Protein AF-A0A0N8W086-F1 (afdb_monomer)

Secondary structure (DSSP, 8-state):
--HHHHHHHHHHHHHHHHHHHHHHHHHHHHHHHHHHHHHHHHHHHHHTT-EEEEEEEETTTTEEEEEEE-

Structure (mmCIF, N/CA/C/O backbone):
data_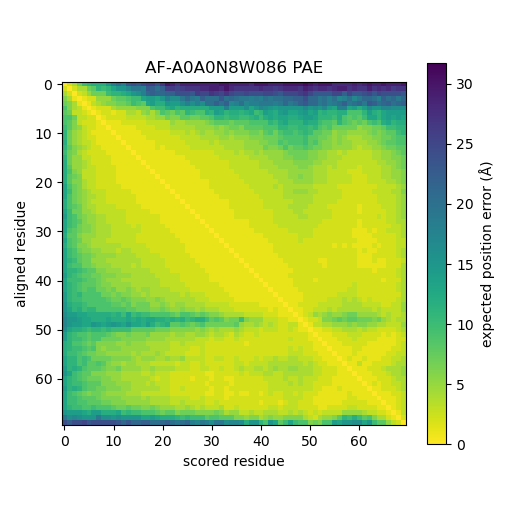AF-A0A0N8W086-F1
#
_entry.id   AF-A0A0N8W086-F1
#
loop_
_atom_site.group_PDB
_atom_site.id
_atom_site.type_symbol
_atom_site.label_atom_id
_atom_site.label_alt_id
_atom_site.label_comp_id
_atom_site.label_asym_id
_atom_site.label_entity_id
_atom_site.label_seq_id
_atom_site.pdbx_PDB_ins_code
_atom_site.Cartn_x
_atom_site.Cartn_y
_atom_site.Cartn_z
_atom_site.occupancy
_atom_site.B_iso_or_equiv
_atom_site.auth_seq_id
_atom_site.auth_comp_id
_atom_site.auth_asym_id
_atom_site.auth_atom_id
_atom_site.pdbx_PDB_model_num
ATOM 1 N N . MET A 1 1 ? 25.031 2.385 -39.351 1.00 55.00 1 MET A N 1
ATOM 2 C CA . MET A 1 1 ? 24.210 3.328 -38.551 1.00 55.00 1 MET A CA 1
ATOM 3 C C . MET A 1 1 ? 23.124 2.639 -37.700 1.00 55.00 1 MET A C 1
ATOM 5 O O . MET A 1 1 ? 22.316 3.337 -37.107 1.00 55.00 1 MET A O 1
ATOM 9 N N . THR A 1 2 ? 23.120 1.303 -37.566 1.00 62.41 2 THR A N 1
ATOM 10 C CA . THR A 1 2 ? 21.991 0.537 -36.983 1.00 62.41 2 THR A CA 1
ATOM 11 C C . THR A 1 2 ? 22.204 0.104 -35.520 1.00 62.41 2 THR A C 1
ATOM 13 O O . THR A 1 2 ? 21.262 0.094 -34.738 1.00 62.41 2 THR A O 1
ATOM 16 N N . ASP A 1 3 ? 23.450 -0.163 -35.113 1.00 63.31 3 ASP A N 1
ATOM 17 C CA . ASP A 1 3 ? 23.803 -0.695 -33.781 1.00 63.31 3 ASP A CA 1
ATOM 18 C C . ASP A 1 3 ? 23.491 0.288 -32.625 1.00 63.31 3 ASP A C 1
ATOM 20 O O . ASP A 1 3 ? 22.867 -0.082 -31.629 1.00 63.31 3 ASP A O 1
ATOM 24 N N . LYS A 1 4 ? 23.830 1.577 -32.786 1.00 67.38 4 LYS A N 1
ATOM 25 C CA . LYS A 1 4 ? 23.621 2.609 -31.750 1.00 67.38 4 LYS A CA 1
ATOM 26 C C . LYS A 1 4 ? 22.139 2.810 -31.405 1.00 67.38 4 LYS A C 1
ATOM 28 O O . LYS A 1 4 ? 21.799 2.975 -30.236 1.00 67.38 4 LYS A O 1
ATOM 33 N N . ASN A 1 5 ? 21.266 2.761 -32.411 1.00 75.69 5 ASN A N 1
ATOM 34 C CA . ASN A 1 5 ? 19.823 2.943 -32.231 1.00 75.69 5 ASN A CA 1
ATOM 35 C C . ASN A 1 5 ? 19.190 1.724 -31.546 1.00 75.69 5 ASN A C 1
ATOM 37 O O . ASN A 1 5 ? 18.298 1.874 -30.716 1.00 75.69 5 ASN A O 1
ATOM 41 N N . GLN A 1 6 ? 19.704 0.527 -31.834 1.00 81.25 6 GLN A N 1
ATOM 42 C CA . GLN A 1 6 ? 19.252 -0.713 -31.214 1.00 81.25 6 GLN A CA 1
ATOM 43 C C . GLN A 1 6 ? 19.681 -0.813 -29.739 1.00 81.25 6 GLN A C 1
ATOM 45 O O . GLN A 1 6 ? 18.873 -1.174 -28.888 1.00 81.25 6 GLN A O 1
ATOM 50 N N . LYS A 1 7 ? 20.912 -0.403 -29.401 1.00 83.69 7 LYS A N 1
ATOM 51 C CA . LYS A 1 7 ? 21.364 -0.286 -28.001 1.00 83.69 7 LYS A CA 1
ATOM 52 C C . LYS A 1 7 ? 20.548 0.738 -27.213 1.00 83.69 7 LYS A C 1
ATOM 54 O O . LYS A 1 7 ? 20.156 0.458 -26.084 1.00 83.69 7 LYS A O 1
ATOM 59 N N . GLY A 1 8 ? 20.253 1.891 -27.819 1.00 87.44 8 GLY A N 1
ATOM 60 C CA . GLY A 1 8 ? 19.375 2.901 -27.225 1.00 87.44 8 GLY A CA 1
ATOM 61 C C . GLY A 1 8 ? 17.989 2.342 -26.901 1.00 87.44 8 GLY A C 1
ATOM 62 O O . GLY A 1 8 ? 17.515 2.503 -25.781 1.00 87.44 8 GLY A O 1
ATOM 63 N N . LEU A 1 9 ? 17.391 1.599 -27.838 1.00 91.94 9 LEU A N 1
ATOM 64 C CA . LEU A 1 9 ? 16.089 0.961 -27.647 1.00 91.94 9 LEU A CA 1
ATOM 65 C C . LEU A 1 9 ? 16.074 -0.024 -26.465 1.00 91.94 9 LEU A C 1
ATOM 67 O O . LEU A 1 9 ? 15.147 0.018 -25.660 1.00 91.94 9 LEU A O 1
ATOM 71 N N . TYR A 1 10 ? 17.097 -0.874 -26.319 1.00 94.38 10 TYR A N 1
ATOM 72 C CA . TYR A 1 10 ? 17.173 -1.812 -25.190 1.00 94.38 10 TYR A CA 1
ATOM 73 C C . TYR A 1 10 ? 17.342 -1.110 -23.842 1.00 94.38 10 TYR A C 1
ATOM 75 O O . TYR A 1 10 ? 16.721 -1.522 -22.864 1.00 94.38 10 TYR A O 1
ATOM 83 N N . ILE A 1 11 ? 18.143 -0.043 -23.782 1.00 94.56 11 ILE A N 1
ATOM 84 C CA . ILE A 1 11 ? 18.307 0.749 -22.556 1.00 94.56 11 ILE A CA 1
ATOM 85 C C . ILE A 1 11 ? 16.971 1.383 -22.171 1.00 94.56 11 ILE A C 1
ATOM 87 O O . ILE A 1 11 ? 16.539 1.248 -21.028 1.00 94.56 11 ILE A O 1
ATOM 91 N N . THR A 1 12 ? 16.280 2.019 -23.121 1.00 95.88 12 THR A N 1
ATOM 92 C CA . THR A 1 12 ? 14.963 2.612 -22.867 1.00 95.88 12 THR A CA 1
ATOM 93 C C . THR A 1 12 ? 13.957 1.560 -22.405 1.00 95.88 12 THR A C 1
ATOM 95 O O . THR A 1 12 ? 13.271 1.780 -21.410 1.00 95.88 12 THR A O 1
ATOM 98 N N . ALA A 1 13 ? 13.903 0.396 -23.058 1.00 96.38 13 ALA A N 1
ATOM 99 C CA . ALA A 1 13 ? 13.028 -0.697 -22.644 1.00 96.38 13 ALA A CA 1
ATOM 100 C C . ALA A 1 13 ? 13.350 -1.186 -21.220 1.00 96.38 13 ALA A C 1
ATOM 102 O O . ALA A 1 13 ? 12.439 -1.371 -20.415 1.00 96.38 13 ALA A O 1
ATOM 103 N N . GLY A 1 14 ? 14.634 -1.331 -20.880 1.00 97.81 14 GLY A N 1
ATOM 104 C CA . GLY A 1 14 ? 15.070 -1.729 -19.541 1.00 97.81 14 GLY A CA 1
ATOM 105 C C . GLY A 1 14 ? 14.665 -0.725 -18.461 1.00 97.81 14 GLY A C 1
ATOM 106 O O . GLY A 1 14 ? 14.162 -1.121 -17.412 1.00 97.81 14 GLY A O 1
ATOM 107 N N . VAL A 1 15 ? 14.811 0.575 -18.734 1.00 97.88 15 VAL A N 1
ATOM 108 C CA . VAL A 1 15 ? 14.373 1.641 -17.819 1.00 97.88 15 VAL A CA 1
ATOM 109 C C . VAL A 1 15 ? 12.861 1.591 -17.608 1.00 97.88 15 VAL A C 1
ATOM 111 O O . VAL A 1 15 ? 12.409 1.664 -16.470 1.00 97.88 15 VAL A O 1
ATOM 114 N N . VAL A 1 16 ? 12.074 1.415 -18.673 1.00 98.12 16 VAL A N 1
ATOM 115 C CA . VAL A 1 16 ? 10.608 1.322 -18.569 1.00 98.12 16 VAL A CA 1
ATOM 116 C C . VAL A 1 16 ? 10.192 0.129 -17.710 1.00 98.12 16 VAL A C 1
ATOM 118 O O . VAL A 1 16 ? 9.368 0.284 -16.810 1.00 98.12 16 VAL A O 1
ATOM 121 N N . VAL A 1 17 ? 10.792 -1.044 -17.931 1.00 98.25 17 VAL A N 1
ATOM 122 C CA . VAL A 1 17 ? 10.519 -2.238 -17.118 1.00 98.25 17 VAL A CA 1
ATOM 123 C C . VAL A 1 17 ? 10.881 -1.995 -15.654 1.00 98.25 17 VAL A C 1
ATOM 125 O O . VAL A 1 17 ? 10.087 -2.310 -14.771 1.00 98.25 17 VAL A O 1
ATOM 128 N N . LEU A 1 18 ? 12.041 -1.393 -15.384 1.00 98.31 18 LEU A N 1
ATOM 129 C CA . LEU A 1 18 ? 12.467 -1.093 -14.020 1.00 98.31 18 LEU A CA 1
ATOM 130 C C . LEU A 1 18 ? 11.502 -0.131 -13.318 1.00 98.31 18 LEU A C 1
ATOM 132 O O . LEU A 1 18 ? 11.139 -0.371 -12.170 1.00 98.31 18 LEU A O 1
ATOM 136 N N . VAL A 1 19 ? 11.055 0.924 -14.003 1.00 98.38 19 VAL A N 1
ATOM 137 C CA . VAL A 1 19 ? 10.079 1.876 -13.454 1.00 98.38 19 VAL A CA 1
ATOM 138 C C . VAL A 1 19 ? 8.779 1.163 -13.099 1.00 98.38 19 VAL A C 1
ATOM 140 O O . VAL A 1 19 ? 8.289 1.335 -11.988 1.00 98.38 19 VAL A O 1
ATOM 143 N N . ILE A 1 20 ? 8.260 0.313 -13.989 1.00 98.38 20 ILE A N 1
ATOM 144 C CA . ILE A 1 20 ? 7.041 -0.462 -13.724 1.00 98.38 20 ILE A CA 1
ATOM 145 C C . ILE A 1 20 ? 7.228 -1.350 -12.490 1.00 98.38 20 ILE A C 1
ATOM 147 O O . ILE A 1 20 ? 6.397 -1.315 -11.586 1.00 98.38 20 ILE A O 1
ATOM 151 N N . LEU A 1 21 ? 8.336 -2.094 -12.413 1.00 98.56 21 LEU A N 1
ATOM 152 C CA . LEU A 1 21 ? 8.623 -2.976 -11.279 1.00 98.56 21 LEU A CA 1
ATOM 153 C C . LEU A 1 21 ? 8.709 -2.206 -9.957 1.00 98.56 21 LEU A C 1
ATOM 155 O O . LEU A 1 21 ? 8.109 -2.622 -8.966 1.00 98.56 21 LEU A O 1
ATOM 159 N N . VAL A 1 22 ? 9.412 -1.072 -9.944 1.00 98.56 22 VAL A N 1
ATOM 160 C CA . VAL A 1 22 ? 9.539 -0.221 -8.755 1.00 98.56 22 VAL A CA 1
ATOM 161 C C . VAL A 1 22 ? 8.181 0.349 -8.356 1.00 98.56 22 VAL A C 1
ATOM 163 O O . VAL A 1 22 ? 7.815 0.275 -7.186 1.00 98.56 22 VAL A O 1
ATOM 166 N N . SER A 1 23 ? 7.396 0.864 -9.303 1.00 97.94 23 SER A N 1
ATOM 167 C CA . SER A 1 23 ? 6.055 1.383 -9.024 1.00 97.94 23 SER A CA 1
ATOM 168 C C . SER A 1 23 ? 5.131 0.306 -8.458 1.00 97.94 23 SER A C 1
ATOM 170 O O . SER A 1 23 ? 4.470 0.546 -7.449 1.00 97.94 23 SER A O 1
ATOM 172 N N . THR A 1 24 ? 5.114 -0.895 -9.045 1.00 97.94 24 THR A N 1
ATOM 173 C CA . THR A 1 24 ? 4.326 -2.022 -8.528 1.00 97.94 24 THR A CA 1
ATOM 174 C C . THR A 1 24 ? 4.770 -2.413 -7.122 1.00 97.94 24 THR A C 1
ATOM 176 O O . THR A 1 24 ? 3.923 -2.624 -6.255 1.00 97.94 24 THR A O 1
ATOM 179 N N . PHE A 1 25 ? 6.079 -2.466 -6.867 1.00 98.19 25 PHE A N 1
ATOM 180 C CA . PHE A 1 25 ? 6.611 -2.780 -5.543 1.00 98.19 25 PHE A CA 1
ATOM 181 C C . PHE A 1 25 ? 6.216 -1.732 -4.495 1.00 98.19 25 PHE A C 1
ATOM 183 O O . PHE A 1 25 ? 5.781 -2.093 -3.401 1.00 98.19 25 PHE A O 1
ATOM 190 N N . LEU A 1 26 ? 6.315 -0.442 -4.826 1.00 97.88 26 LEU A N 1
ATOM 191 C CA . LEU A 1 26 ? 5.930 0.651 -3.930 1.00 97.88 26 LEU A CA 1
ATOM 192 C C . LEU A 1 26 ? 4.437 0.614 -3.597 1.00 97.88 26 LEU A C 1
ATOM 194 O O . LEU A 1 26 ? 4.068 0.675 -2.426 1.00 97.88 26 LEU A O 1
ATOM 198 N N . VAL A 1 27 ? 3.583 0.455 -4.610 1.00 97.88 27 VAL A N 1
ATOM 199 C CA . VAL A 1 27 ? 2.129 0.350 -4.431 1.00 97.88 27 VAL A CA 1
ATOM 200 C C . VAL A 1 27 ? 1.765 -0.876 -3.594 1.00 97.88 27 VAL A C 1
ATOM 202 O O . VAL A 1 27 ? 0.993 -0.767 -2.642 1.00 97.88 27 VAL A O 1
ATOM 205 N N . GLY A 1 28 ? 2.359 -2.032 -3.903 1.00 97.81 28 GLY A N 1
ATOM 206 C CA . GLY A 1 28 ? 2.147 -3.264 -3.146 1.00 97.81 28 GLY A CA 1
ATOM 207 C C . GLY A 1 28 ? 2.581 -3.129 -1.687 1.00 97.81 28 GLY A C 1
ATOM 208 O O . GLY A 1 28 ? 1.856 -3.557 -0.789 1.00 97.81 28 GLY A O 1
ATOM 209 N N . SER A 1 29 ? 3.718 -2.472 -1.446 1.00 98.06 29 SER A N 1
ATOM 210 C CA . SER A 1 29 ? 4.224 -2.193 -0.099 1.00 98.06 29 SER A CA 1
ATOM 211 C C . SER A 1 29 ? 3.268 -1.286 0.670 1.00 98.06 29 SER A C 1
ATOM 213 O O . SER A 1 29 ? 2.903 -1.605 1.798 1.00 98.06 29 SER A O 1
ATOM 215 N N . GLN A 1 30 ? 2.803 -0.197 0.052 1.00 97.75 30 GLN A N 1
ATOM 216 C CA . GLN A 1 30 ? 1.847 0.717 0.675 1.00 97.75 30 GLN A CA 1
ATOM 217 C C . GLN A 1 30 ? 0.544 -0.002 1.043 1.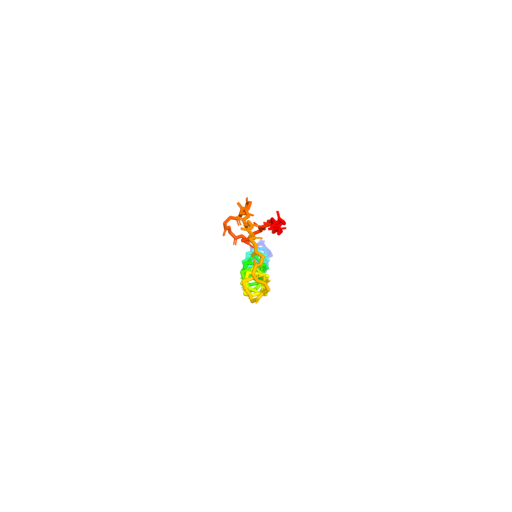00 97.75 30 GLN A C 1
ATOM 219 O O . GLN A 1 30 ? 0.097 0.095 2.181 1.00 97.75 30 GLN A O 1
ATOM 224 N N . ASN A 1 31 ? -0.009 -0.804 0.130 1.00 97.81 31 ASN A N 1
ATOM 225 C CA . ASN A 1 31 ? -1.184 -1.628 0.412 1.00 97.81 31 ASN A CA 1
ATOM 226 C C . ASN A 1 31 ? -0.950 -2.613 1.566 1.00 97.81 31 ASN A C 1
ATOM 228 O O . ASN A 1 31 ? -1.807 -2.752 2.437 1.00 97.81 31 ASN A O 1
ATOM 232 N N . TYR A 1 32 ? 0.198 -3.291 1.590 1.00 98.12 32 TYR A N 1
ATOM 233 C CA . TYR A 1 32 ? 0.526 -4.253 2.640 1.00 98.12 32 TYR A CA 1
ATOM 234 C C . TYR A 1 32 ? 0.643 -3.593 4.021 1.00 98.12 32 TYR A C 1
ATOM 236 O O . TYR A 1 32 ? 0.060 -4.087 4.988 1.00 98.12 32 TYR A O 1
ATOM 244 N N . PHE A 1 33 ? 1.359 -2.472 4.121 1.00 98.19 33 PHE A N 1
ATOM 245 C CA . PHE A 1 33 ? 1.528 -1.760 5.388 1.00 98.19 33 PHE A CA 1
ATOM 246 C C . PHE A 1 33 ? 0.229 -1.104 5.858 1.00 98.19 33 PHE A C 1
ATOM 248 O O . PHE A 1 33 ? -0.141 -1.296 7.013 1.00 98.19 33 PHE A O 1
ATOM 255 N N . ASN A 1 34 ? -0.518 -0.446 4.968 1.00 98.06 34 ASN A N 1
ATOM 256 C CA . ASN A 1 34 ? -1.790 0.185 5.325 1.00 98.06 34 ASN A CA 1
ATOM 257 C C . ASN A 1 34 ? -2.807 -0.839 5.855 1.00 98.06 34 ASN A C 1
ATOM 259 O O . ASN A 1 34 ? -3.470 -0.594 6.857 1.00 98.06 34 ASN A O 1
ATOM 263 N N . ARG A 1 35 ? -2.900 -2.029 5.240 1.00 97.50 35 ARG A N 1
ATOM 264 C CA . ARG A 1 35 ? -3.773 -3.114 5.729 1.00 97.50 35 ARG A CA 1
ATO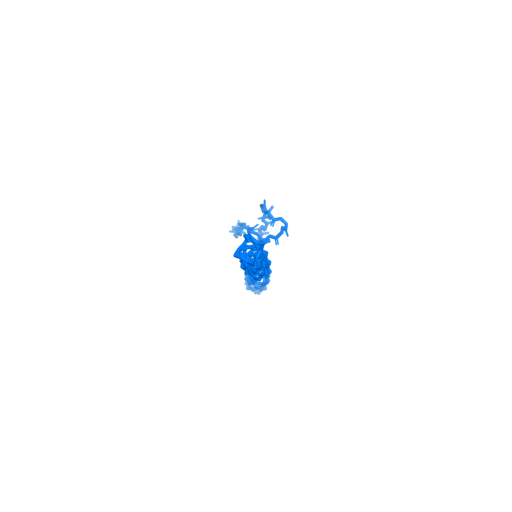M 265 C C . ARG A 1 35 ? -3.380 -3.607 7.119 1.00 97.50 35 ARG A C 1
ATOM 267 O O . ARG A 1 35 ? -4.255 -3.880 7.938 1.00 97.50 35 ARG A O 1
ATOM 274 N N . GLN A 1 36 ? -2.082 -3.753 7.376 1.00 98.12 36 GLN A N 1
ATOM 275 C CA . GLN A 1 36 ? -1.602 -4.164 8.695 1.00 98.12 36 GLN A CA 1
ATOM 276 C C . GLN A 1 36 ? -1.877 -3.105 9.759 1.00 98.12 36 GLN A C 1
ATOM 278 O O . GLN A 1 36 ? -2.276 -3.453 10.866 1.00 98.12 36 GLN A O 1
ATOM 283 N N . GLU A 1 37 ? -1.697 -1.832 9.422 1.00 97.75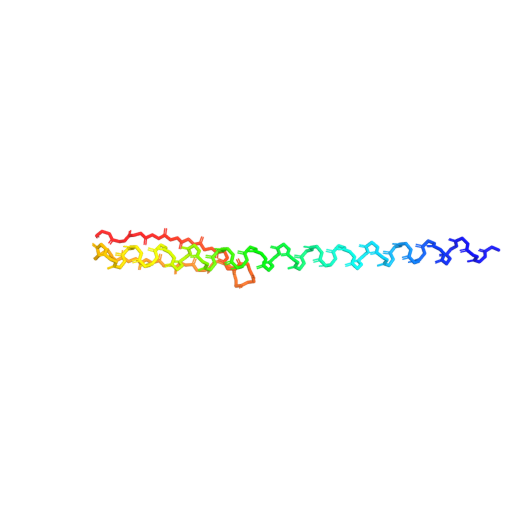 37 GLU A N 1
ATOM 284 C CA . GLU A 1 37 ?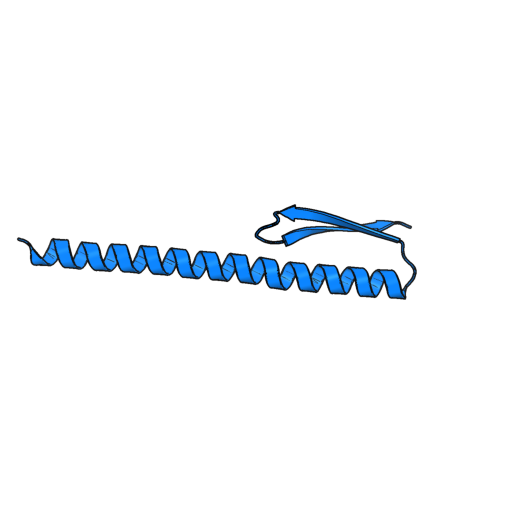 -1.958 -0.728 10.339 1.00 97.75 37 GLU A CA 1
ATOM 285 C C . GLU A 1 37 ? -3.448 -0.627 10.683 1.00 97.75 37 GLU A C 1
ATOM 287 O O . GLU A 1 37 ? -3.793 -0.639 11.860 1.00 97.75 37 GLU A O 1
ATOM 292 N N . VAL A 1 38 ? -4.343 -0.667 9.684 1.00 97.31 38 VAL A N 1
ATOM 293 C CA . VAL A 1 38 ? -5.801 -0.722 9.909 1.00 97.31 38 VAL A CA 1
ATOM 294 C C . VAL A 1 38 ? -6.169 -1.872 10.837 1.00 97.31 38 VAL A C 1
ATOM 296 O O . VAL A 1 38 ? -6.917 -1.678 11.793 1.00 97.31 38 VAL A O 1
ATOM 299 N N . LYS A 1 39 ? -5.629 -3.069 10.583 1.00 96.94 39 LYS A N 1
ATOM 300 C CA . LYS A 1 39 ? -5.886 -4.235 11.430 1.00 96.94 39 LYS A CA 1
ATOM 301 C C . LYS A 1 39 ? -5.450 -3.983 12.874 1.00 96.94 39 LYS A C 1
ATOM 303 O O . LYS A 1 39 ? -6.207 -4.275 13.788 1.00 96.94 39 LYS A O 1
ATOM 308 N N . MET A 1 40 ? -4.262 -3.417 13.074 1.00 97.31 40 MET A N 1
ATOM 309 C CA . MET A 1 40 ? -3.746 -3.096 14.403 1.00 97.31 40 MET A CA 1
ATOM 310 C C . MET A 1 40 ? -4.637 -2.086 15.136 1.00 97.31 40 MET A C 1
ATOM 312 O O . MET A 1 40 ? -4.948 -2.290 16.306 1.00 97.31 40 MET A O 1
ATOM 316 N N . LEU A 1 41 ? -5.079 -1.032 14.445 1.00 96.31 41 LEU A N 1
ATOM 317 C CA . LEU A 1 41 ? -5.955 -0.002 15.008 1.00 96.31 41 LEU A CA 1
ATOM 318 C C . LEU A 1 41 ? -7.325 -0.568 15.399 1.00 96.31 41 LEU A C 1
ATOM 320 O O . LEU A 1 41 ? -7.826 -0.277 16.483 1.00 96.31 41 LEU A O 1
ATOM 324 N N . VAL A 1 42 ? -7.906 -1.412 14.544 1.00 95.25 42 VAL A N 1
ATOM 325 C CA . VAL A 1 42 ? -9.173 -2.105 14.812 1.00 95.25 42 VAL A CA 1
ATOM 326 C C . VAL A 1 42 ? -9.038 -3.075 15.983 1.00 95.25 42 VAL A C 1
ATOM 328 O O . VAL A 1 42 ? -9.892 -3.075 16.871 1.00 95.25 42 VAL A O 1
ATOM 331 N N . ASP A 1 43 ? -7.976 -3.881 16.007 1.00 95.81 43 ASP A N 1
ATOM 332 C CA . ASP A 1 43 ? -7.720 -4.842 17.081 1.00 95.81 43 ASP A CA 1
ATOM 333 C C . ASP A 1 43 ? -7.561 -4.115 18.426 1.00 95.81 43 ASP A C 1
ATOM 335 O O . ASP A 1 43 ? -8.104 -4.559 19.437 1.00 95.81 43 ASP A O 1
ATOM 339 N N . GLU A 1 44 ? -6.859 -2.982 18.446 1.00 94.75 44 GLU A N 1
ATOM 340 C CA . GLU A 1 44 ? -6.653 -2.190 19.658 1.00 94.75 44 GLU A CA 1
ATOM 341 C C . GLU A 1 44 ? -7.940 -1.488 20.117 1.00 94.75 44 GLU A C 1
ATOM 343 O O . GLU A 1 44 ? -8.333 -1.634 21.273 1.00 94.75 44 GLU A O 1
ATOM 348 N N . ALA A 1 45 ? -8.661 -0.805 19.222 1.00 92.81 45 ALA A N 1
ATOM 349 C CA . ALA A 1 45 ? -9.938 -0.170 19.562 1.00 92.81 45 ALA A CA 1
ATOM 350 C C . ALA A 1 45 ? -10.962 -1.186 20.091 1.00 92.81 45 ALA A C 1
ATOM 352 O O . ALA A 1 45 ? -11.636 -0.930 21.089 1.00 92.81 45 ALA A O 1
ATOM 353 N N . SER A 1 46 ? -11.012 -2.375 19.484 1.00 90.62 46 SER A N 1
ATOM 354 C CA . SER A 1 46 ? -11.903 -3.456 19.913 1.00 90.62 46 SER A CA 1
ATOM 355 C C . SER A 1 46 ? -11.532 -4.005 21.295 1.00 90.62 46 SER A C 1
ATOM 357 O O . SER A 1 46 ? -12.426 -4.309 22.082 1.00 90.62 46 SER A O 1
ATOM 359 N N . LYS A 1 47 ? -10.236 -4.100 21.633 1.00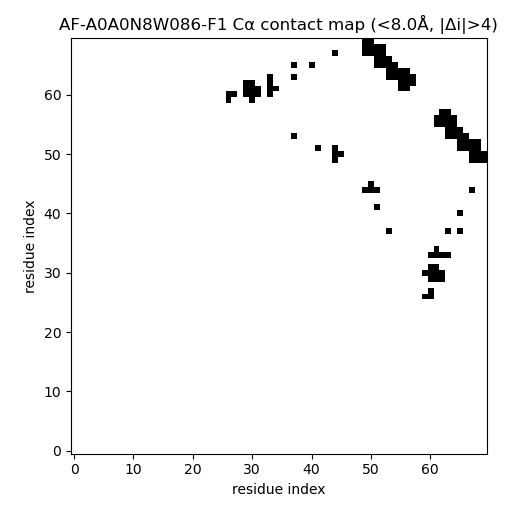 93.88 47 LYS A N 1
ATOM 360 C CA . LYS A 1 47 ? -9.785 -4.513 22.978 1.00 93.88 47 LYS A CA 1
ATOM 361 C C . LYS A 1 47 ? -10.202 -3.531 24.068 1.00 93.88 47 LYS A C 1
ATOM 363 O O . LYS A 1 47 ? -10.534 -3.967 25.166 1.00 93.88 47 LYS A O 1
ATOM 368 N N . HIS A 1 48 ? -10.193 -2.234 23.770 1.00 90.56 48 HIS A N 1
ATOM 369 C CA . HIS A 1 48 ? -10.587 -1.181 24.715 1.00 90.56 48 HIS A CA 1
ATOM 370 C C . HIS A 1 48 ? -12.091 -0.875 24.692 1.00 90.56 48 HIS A C 1
ATOM 372 O O . HIS A 1 48 ? -12.555 -0.011 25.430 1.00 90.56 48 HIS A O 1
ATOM 378 N N . GLY A 1 49 ? -12.871 -1.592 23.874 1.00 89.69 49 GLY A N 1
ATOM 379 C CA . GLY A 1 49 ? -14.320 -1.412 23.765 1.00 89.69 49 GLY A CA 1
ATOM 380 C C . GLY A 1 49 ? -14.740 -0.114 23.069 1.00 89.69 49 GLY A C 1
ATOM 381 O O . GLY A 1 49 ? -15.896 0.288 23.186 1.00 89.69 49 GLY A O 1
ATOM 382 N N . HIS A 1 50 ? -13.826 0.543 22.351 1.00 91.06 50 HIS A N 1
ATOM 383 C CA . HIS A 1 50 ? -14.133 1.743 21.583 1.00 91.06 50 HIS A CA 1
ATOM 384 C C . HIS A 1 50 ? -14.821 1.376 20.272 1.00 91.06 50 HIS A C 1
ATOM 386 O O . HIS A 1 50 ? -14.386 0.476 19.548 1.00 91.06 50 HIS A O 1
ATOM 392 N N . SER A 1 51 ? -15.874 2.118 19.937 1.00 92.38 51 SER A N 1
ATOM 393 C CA . SER A 1 51 ? -16.426 2.075 18.586 1.00 92.38 51 SER A CA 1
ATOM 394 C C . SER A 1 51 ? -15.437 2.730 17.621 1.00 92.38 51 SER A C 1
ATOM 396 O O . SER A 1 51 ? -14.680 3.628 17.996 1.00 92.38 51 SER A O 1
ATOM 398 N N . TRP A 1 52 ? -15.403 2.273 16.374 1.00 94.25 52 TRP A N 1
ATOM 399 C CA . TRP A 1 52 ? -14.445 2.760 15.384 1.00 94.25 52 TRP A CA 1
ATOM 400 C C . TRP A 1 52 ? -15.049 2.791 13.983 1.00 94.25 52 TRP A C 1
ATOM 402 O O . TRP A 1 52 ? -15.989 2.062 13.670 1.00 94.25 52 TRP A O 1
ATOM 412 N N . GLU A 1 53 ? -14.471 3.632 13.132 1.00 95.94 53 GLU A N 1
ATOM 413 C CA . GLU A 1 53 ? -14.792 3.739 11.714 1.00 95.94 53 GLU A CA 1
ATOM 414 C C . GLU A 1 53 ? -13.500 3.744 10.888 1.00 95.94 53 GLU A C 1
ATOM 416 O O . GLU A 1 53 ? -12.545 4.465 11.192 1.00 95.94 53 GLU A O 1
ATOM 421 N N . VAL A 1 54 ? -13.485 2.939 9.823 1.00 96.38 54 VAL A N 1
ATOM 422 C CA . VAL A 1 54 ? -12.428 2.922 8.806 1.00 96.38 54 VAL A CA 1
ATOM 423 C C . VAL A 1 54 ? -13.043 3.328 7.475 1.00 96.38 54 VAL A C 1
ATOM 425 O O . VAL A 1 54 ? -13.965 2.674 6.990 1.00 96.38 54 VAL A O 1
ATOM 428 N N . THR A 1 55 ? -12.492 4.361 6.846 1.00 97.00 55 THR A N 1
ATOM 429 C CA . THR A 1 55 ? -12.859 4.760 5.483 1.00 97.00 55 THR A CA 1
ATOM 430 C C . THR A 1 55 ? -11.684 4.503 4.553 1.00 97.00 55 THR A C 1
ATOM 432 O O . THR A 1 55 ? -10.618 5.086 4.747 1.00 97.00 55 THR A O 1
ATOM 435 N N . ILE A 1 56 ? -11.869 3.652 3.541 1.00 96.56 56 ILE A N 1
ATOM 436 C CA . ILE A 1 56 ? -10.867 3.413 2.494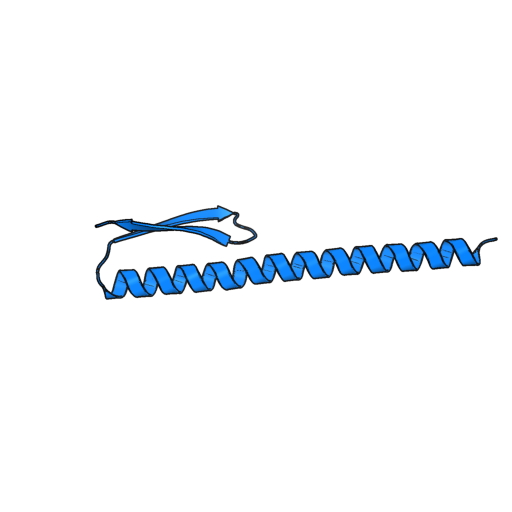 1.00 96.56 56 ILE A CA 1
ATOM 437 C C . ILE A 1 56 ? -11.064 4.441 1.377 1.00 96.56 56 ILE A C 1
ATOM 439 O O . ILE A 1 56 ? -12.138 4.535 0.788 1.00 96.56 56 ILE A O 1
ATOM 443 N N . HIS A 1 57 ? -10.017 5.210 1.081 1.00 97.06 57 HIS A N 1
ATOM 444 C CA . HIS A 1 57 ? -10.010 6.236 0.030 1.00 97.06 57 HIS A CA 1
ATOM 445 C C . HIS A 1 57 ? -9.425 5.725 -1.287 1.00 97.06 57 HIS A C 1
ATOM 447 O O . HIS A 1 57 ? -9.684 6.289 -2.348 1.00 97.06 57 HIS A O 1
ATOM 453 N N . ASN A 1 58 ? -8.600 4.676 -1.232 1.00 95.25 58 ASN A N 1
ATOM 454 C CA . ASN A 1 58 ? -7.971 4.087 -2.408 1.00 95.25 58 ASN A CA 1
ATOM 455 C C . ASN A 1 58 ? -7.800 2.579 -2.230 1.00 95.25 58 ASN A C 1
ATOM 457 O O . ASN A 1 58 ? -7.039 2.145 -1.371 1.00 95.25 58 ASN A O 1
ATOM 461 N N . GLU A 1 59 ? -8.446 1.786 -3.080 1.00 93.56 59 GLU A N 1
ATOM 462 C CA . GLU A 1 59 ? -8.399 0.320 -3.002 1.00 93.56 59 GLU A CA 1
ATOM 463 C C . GLU A 1 59 ? -7.044 -0.280 -3.397 1.00 93.56 59 GLU A C 1
ATOM 465 O O . GLU A 1 59 ? -6.660 -1.333 -2.891 1.00 93.56 59 GLU A O 1
ATOM 470 N N . LEU A 1 60 ? -6.299 0.391 -4.280 1.00 94.94 60 LEU A N 1
ATOM 471 C CA . LEU A 1 60 ? -5.026 -0.106 -4.795 1.00 94.94 60 LEU A CA 1
ATOM 472 C C . LEU A 1 60 ? -3.915 -0.008 -3.746 1.00 94.94 60 LEU A C 1
ATOM 474 O O . LEU A 1 60 ? -3.119 -0.931 -3.609 1.00 94.94 60 LEU A O 1
ATOM 478 N N . THR A 1 61 ? -3.850 1.110 -3.024 1.00 96.06 61 THR A N 1
ATOM 479 C CA . THR A 1 61 ? -2.862 1.341 -1.956 1.00 96.06 61 THR A CA 1
ATOM 480 C C . THR A 1 61 ? -3.432 1.093 -0.566 1.00 96.06 61 THR A C 1
ATOM 482 O O . THR A 1 61 ? -2.716 1.227 0.422 1.00 96.06 61 THR A O 1
ATOM 485 N N . HIS A 1 62 ? -4.722 0.773 -0.468 1.00 97.06 62 HIS A N 1
ATOM 486 C CA . HIS A 1 62 ? -5.474 0.692 0.782 1.00 97.06 62 HIS A CA 1
ATOM 487 C C . HIS A 1 62 ? -5.343 1.944 1.663 1.00 97.06 62 HIS A C 1
ATOM 489 O O . HIS A 1 62 ? -5.329 1.855 2.887 1.00 97.06 62 HIS A O 1
ATOM 495 N N . SER A 1 63 ? -5.178 3.119 1.044 1.00 96.62 63 SER A N 1
ATOM 496 C CA . SER A 1 63 ? -5.124 4.387 1.777 1.00 96.62 63 SER A CA 1
ATOM 497 C C . SER A 1 63 ? -6.430 4.593 2.533 1.00 96.62 63 SER A C 1
ATOM 499 O O . SER A 1 63 ? -7.505 4.366 1.973 1.00 96.62 63 SER A O 1
ATOM 501 N N . TYR A 1 64 ? -6.335 5.013 3.792 1.00 97.69 64 TYR A N 1
ATOM 502 C CA . TYR A 1 64 ? -7.472 5.023 4.697 1.00 97.69 64 TYR A CA 1
ATOM 503 C C . TYR A 1 64 ? -7.456 6.215 5.657 1.00 97.69 64 TYR A C 1
ATOM 505 O O . TYR A 1 64 ? -6.461 6.924 5.807 1.00 97.69 64 TYR A O 1
ATOM 513 N N . SER A 1 65 ? -8.583 6.425 6.324 1.00 97.19 65 SER A N 1
ATOM 514 C CA . SER A 1 65 ? -8.676 7.210 7.551 1.00 97.19 65 SER A CA 1
ATOM 515 C C . SER A 1 65 ? -9.330 6.366 8.633 1.00 97.19 65 SER A C 1
ATOM 517 O O . SER A 1 65 ? -10.271 5.624 8.352 1.00 97.19 65 SER A O 1
ATOM 519 N N . PHE A 1 66 ? -8.823 6.486 9.855 1.00 96.69 66 PHE A N 1
ATOM 520 C CA . PHE A 1 66 ? -9.341 5.797 11.029 1.00 96.69 66 PHE A CA 1
ATOM 521 C C . PHE A 1 66 ? -9.817 6.821 12.052 1.00 96.69 66 PHE A C 1
ATOM 523 O O . PHE A 1 66 ? -9.136 7.821 12.294 1.00 96.69 66 PHE A O 1
ATOM 530 N N . LYS A 1 67 ? -10.985 6.575 12.644 1.00 95.19 67 LYS A N 1
ATOM 531 C CA . LYS A 1 67 ? -11.543 7.386 13.727 1.00 95.19 67 LYS A CA 1
ATOM 532 C C . LYS A 1 67 ? -12.094 6.476 14.813 1.00 95.19 67 LYS A C 1
ATOM 534 O O . LYS A 1 67 ? -12.786 5.506 14.511 1.00 95.19 67 LYS A O 1
ATOM 539 N N . THR A 1 68 ? -11.827 6.818 16.065 1.00 89.00 68 THR A N 1
ATOM 540 C CA . THR A 1 68 ? -12.559 6.276 17.211 1.00 89.00 68 THR A CA 1
ATOM 541 C C . THR A 1 68 ? -13.827 7.092 17.421 1.00 89.00 68 THR A C 1
ATOM 543 O O . THR A 1 68 ? -13.817 8.315 17.278 1.00 89.00 68 THR A O 1
ATOM 546 N N . ILE A 1 69 ? -14.920 6.410 17.733 1.00 86.88 69 ILE A N 1
ATOM 547 C CA . ILE A 1 69 ? -16.199 7.007 18.100 1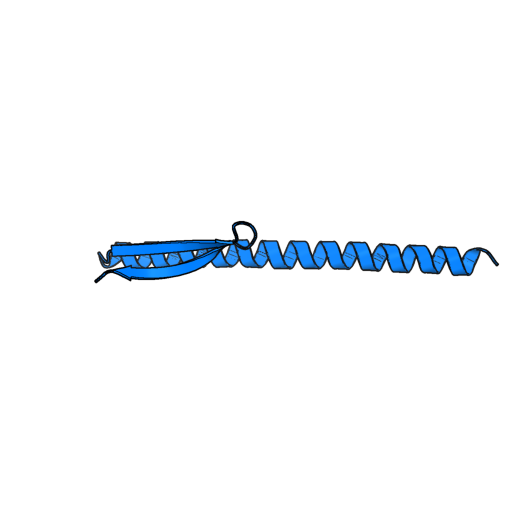.00 86.88 69 ILE A CA 1
ATOM 548 C C . ILE A 1 69 ? -16.312 6.816 19.612 1.00 86.88 69 ILE A C 1
ATOM 550 O O . ILE A 1 69 ? -16.366 5.678 20.086 1.00 86.88 69 ILE A O 1
ATOM 554 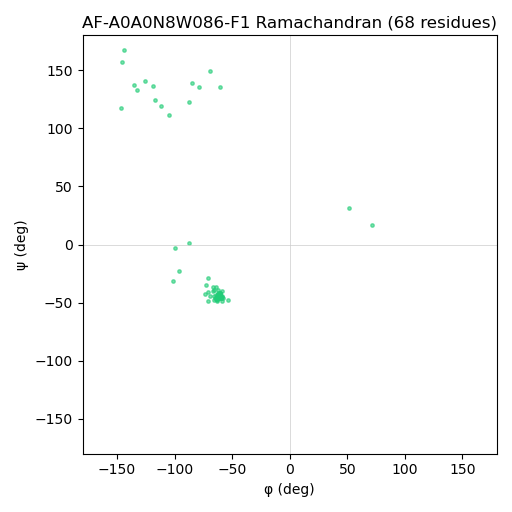N N . GLU A 1 70 ? -16.244 7.930 20.340 1.00 66.31 70 GLU A N 1
ATOM 555 C CA . GLU A 1 70 ? -16.483 7.988 21.788 1.00 66.31 70 GLU A CA 1
ATOM 556 C C . GLU A 1 70 ? -17.971 7.841 22.119 1.00 66.31 70 GLU A C 1
ATOM 558 O O . GLU A 1 70 ? -18.807 8.419 21.381 1.00 66.31 70 GLU A O 1
#

Radius of gyration: 21.2 Å; Cα contacts (8 Å, |Δi|>4): 58; chains: 1; bounding box: 41×13×63 Å

pLDDT: mean 92.81, std 9.38, range [55.0, 98.56]

Solvent-accessible surface area (backbone atoms only — not comparable to full-atom values): 3944 Å² total; per-residue (Å²): 136,61,66,69,59,52,52,50,50,53,53,53,52,50,52,53,53,50,51,51,52,51,52,52,51,52,39,50,47,42,22,54,52,37,52,52,48,52,50,51,52,51,55,50,34,55,73,73,70,43,47,72,50,78,48,76,81,33,86,75,37,38,41,67,50,78,48,78,49,133

Mean predicted aligned error: 5.39 Å

Sequence (70 aa):
MTDKNQKGLYITAGVVVLVILVSTFLVGSQNYFNRQEVKMLVDEASKHGHSWEVTIHNELTHSYSFKTIE

Foldseek 3Di:
DPVVVVVVVVVVVVVVVVVVVVVLVVLVVLLVVLVVVVVVVVVVCVVVVWAKDWDQPDPSSSDIDIDTDD

Organism: NCBI:txid1544413